Protein AF-A0A8T3VVX5-F1 (afdb_monomer)

pLDDT: mean 78.16, std 16.74, range [33.59, 97.0]

Solvent-accessible surface area (backbone atoms only — not comparable to full-atom values): 7736 Å² total; per-residue (Å²): 132,84,68,60,66,59,56,55,51,54,52,51,51,50,52,53,55,48,58,64,69,62,52,68,50,50,91,52,68,51,41,42,44,78,48,72,47,66,52,102,64,25,33,40,36,37,34,34,31,27,62,45,72,57,95,86,40,86,41,81,49,56,43,48,75,41,65,33,44,32,39,40,26,42,82,87,67,56,72,48,82,43,88,42,52,18,38,90,79,4,40,23,77,50,67,80,47,74,78,43,46,32,40,38,40,39,37,31,82,46,61,80,51,40,64,56,28,69,28,77,52,57,50,45,44,71,47,82,46,52,60,58,97,88,42,81,47,123

Nearest PDB structures (foldseek):
  6xi3-assembly1_AAA  TM=5.581E-01  e=1.751E-01  Marinobacter nauticus ATCC 49840
  2oxg-assembly4_E  TM=5.494E-01  e=4.105E-01  Paracoccus denitrificans
  5j0g-assembly2_B  TM=2.443E-01  e=8.099E+00  Homo sapiens

Sequence (138 aa):
MDRTWIVSIAILILIIVSAYMIYPTTDTNLNCHGVSRSSDNSYIMFSLYYNETENGTPSYVYLSDKPILANLTDSYGESTIYNLTTNSSGGAVISDLKNEKYNLTAYFAGDSFYKSSQWNGTIDLRNKIYVYNGTFYI

Structure (mmCIF, N/CA/C/O backbone):
data_AF-A0A8T3VVX5-F1
#
_entry.id   AF-A0A8T3VVX5-F1
#
loop_
_atom_site.group_PDB
_atom_site.id
_atom_site.type_symbol
_atom_site.label_atom_id
_atom_site.labe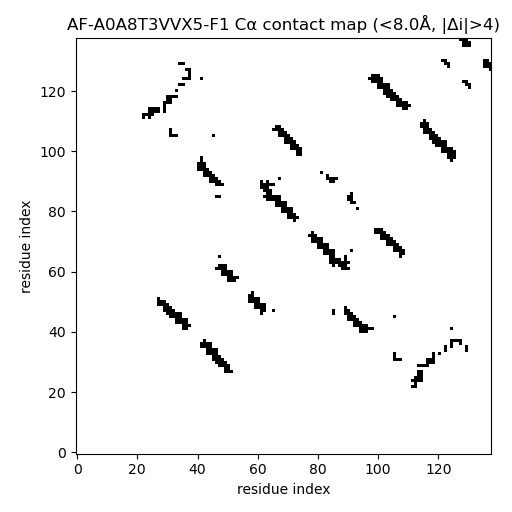l_alt_id
_atom_site.label_comp_id
_atom_site.label_asym_id
_atom_site.label_entity_id
_atom_site.label_seq_id
_atom_site.pdbx_PDB_ins_code
_atom_site.Cartn_x
_atom_site.Cartn_y
_atom_site.Cartn_z
_atom_site.occupancy
_atom_site.B_iso_or_equiv
_atom_site.auth_seq_id
_atom_site.auth_comp_id
_atom_site.auth_asym_id
_atom_site.auth_atom_id
_atom_site.pdbx_PDB_model_num
ATOM 1 N N . MET A 1 1 ? 42.768 -33.842 -23.033 1.00 57.81 1 MET A N 1
ATOM 2 C CA . MET A 1 1 ? 41.345 -33.449 -23.101 1.00 57.81 1 MET A CA 1
ATOM 3 C C . MET A 1 1 ? 41.296 -31.939 -23.101 1.00 57.81 1 MET A C 1
ATOM 5 O O . MET A 1 1 ? 41.723 -31.334 -22.122 1.00 57.81 1 MET A O 1
ATOM 9 N N . ASP A 1 2 ? 40.875 -31.355 -24.219 1.00 60.12 2 ASP A N 1
ATOM 10 C CA . ASP A 1 2 ? 40.766 -29.908 -24.375 1.00 60.12 2 ASP A CA 1
ATOM 11 C C . ASP A 1 2 ? 39.787 -29.332 -23.350 1.00 60.12 2 ASP A C 1
ATOM 13 O O . ASP A 1 2 ? 38.649 -29.782 -23.243 1.00 60.12 2 ASP A O 1
ATOM 17 N N . ARG A 1 3 ? 40.239 -28.350 -22.563 1.00 66.94 3 ARG A N 1
ATOM 18 C CA . ARG A 1 3 ? 39.425 -27.653 -21.545 1.00 66.94 3 ARG A CA 1
ATOM 19 C C . ARG A 1 3 ? 38.614 -26.494 -22.138 1.00 66.94 3 ARG A C 1
ATOM 21 O O . ARG A 1 3 ? 38.036 -25.701 -21.399 1.00 66.94 3 ARG A O 1
ATOM 28 N N . THR A 1 4 ? 38.564 -26.400 -23.465 1.00 73.25 4 THR A N 1
ATOM 29 C CA . THR A 1 4 ? 37.855 -25.362 -24.225 1.00 73.25 4 THR A CA 1
ATOM 30 C C . THR A 1 4 ? 36.357 -25.336 -23.916 1.00 73.25 4 THR A C 1
ATOM 32 O O . THR A 1 4 ? 35.770 -24.260 -23.863 1.00 73.25 4 THR A O 1
ATOM 35 N N . TRP A 1 5 ? 35.759 -26.486 -23.582 1.00 75.44 5 TRP A N 1
ATOM 36 C CA . TRP A 1 5 ? 34.349 -26.585 -23.191 1.00 75.44 5 TRP A CA 1
ATOM 37 C C . TRP A 1 5 ? 34.007 -25.795 -21.915 1.00 75.44 5 TRP A C 1
ATOM 39 O O . TRP A 1 5 ? 32.915 -25.241 -21.813 1.00 75.44 5 TRP A O 1
ATOM 49 N N . ILE A 1 6 ? 34.943 -25.678 -20.965 1.00 77.69 6 ILE A N 1
ATOM 50 C CA . ILE A 1 6 ? 34.741 -24.916 -19.720 1.00 77.69 6 ILE A CA 1
ATOM 51 C C . ILE A 1 6 ? 34.668 -23.418 -20.029 1.00 77.69 6 ILE A C 1
ATOM 53 O O . ILE A 1 6 ? 33.829 -22.704 -19.481 1.00 77.69 6 ILE A O 1
ATOM 57 N N . VAL A 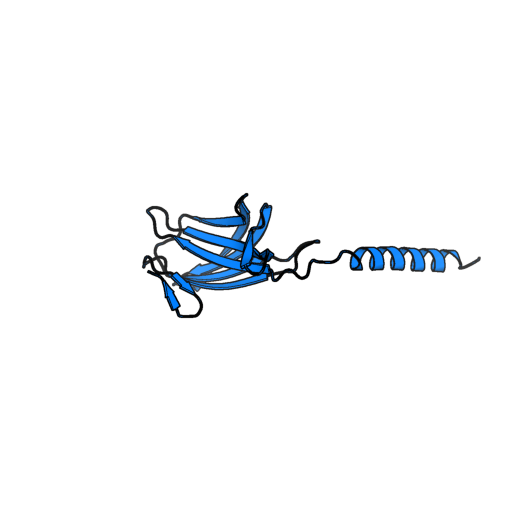1 7 ? 35.513 -22.950 -20.951 1.00 77.69 7 VAL A N 1
ATOM 58 C CA . VAL A 1 7 ? 35.538 -21.550 -21.393 1.00 77.69 7 VAL A CA 1
ATOM 59 C C . VAL A 1 7 ? 34.244 -21.201 -22.132 1.00 77.69 7 VAL A C 1
ATOM 61 O O . VAL A 1 7 ? 33.656 -20.155 -21.868 1.00 77.69 7 VAL A O 1
ATOM 64 N N . SER A 1 8 ? 33.743 -22.098 -22.987 1.00 81.44 8 SER A N 1
ATOM 65 C CA . SER A 1 8 ? 32.463 -21.907 -23.681 1.00 81.44 8 SER A CA 1
ATOM 66 C C . SER A 1 8 ? 31.276 -21.794 -22.718 1.00 81.44 8 SER A C 1
ATOM 68 O O . SER A 1 8 ? 30.417 -20.937 -22.914 1.00 81.44 8 SER A O 1
ATOM 70 N N . ILE A 1 9 ? 31.243 -22.602 -21.651 1.00 81.56 9 ILE A N 1
ATOM 71 C CA . ILE A 1 9 ? 30.193 -22.523 -20.621 1.00 81.56 9 ILE A CA 1
ATOM 72 C C . ILE A 1 9 ? 30.288 -21.208 -19.840 1.00 81.56 9 ILE A C 1
ATOM 74 O O . ILE A 1 9 ? 29.273 -20.547 -19.632 1.00 81.56 9 ILE A O 1
ATOM 78 N N . ALA A 1 10 ? 31.495 -20.795 -19.444 1.00 79.00 10 ALA A N 1
ATOM 79 C CA . ALA A 1 10 ? 31.695 -19.547 -18.710 1.00 79.00 10 ALA A CA 1
ATOM 80 C C . ALA A 1 10 ? 31.247 -18.317 -19.521 1.00 79.00 10 ALA A C 1
ATOM 82 O O . ALA A 1 10 ? 30.593 -17.428 -18.980 1.00 79.00 10 ALA A O 1
ATOM 83 N N . ILE A 1 11 ? 31.536 -18.294 -20.827 1.00 80.75 11 ILE A N 1
ATOM 84 C CA . ILE A 1 11 ? 31.098 -17.225 -21.736 1.00 80.75 11 ILE A CA 1
ATOM 85 C C . ILE A 1 11 ? 29.572 -17.217 -21.877 1.00 80.75 11 ILE A C 1
ATOM 87 O O . ILE A 1 11 ? 28.961 -16.152 -21.814 1.00 80.75 11 ILE A O 1
ATOM 91 N N . LEU A 1 12 ? 28.940 -18.385 -22.017 1.00 80.25 12 LEU A N 1
ATOM 92 C CA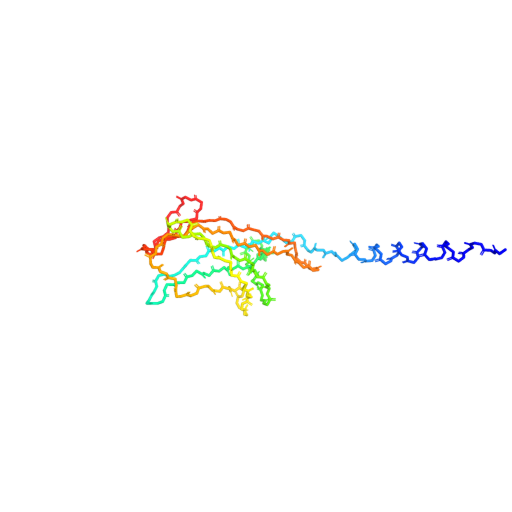 . LEU A 1 12 ? 27.484 -18.481 -22.133 1.00 80.25 12 LEU A CA 1
ATOM 93 C C . LEU A 1 12 ? 26.777 -17.958 -20.873 1.00 80.25 12 LEU A C 1
ATOM 95 O O . LEU A 1 12 ? 25.820 -17.194 -20.979 1.00 80.25 12 LEU A O 1
ATOM 99 N N . ILE A 1 13 ? 27.280 -18.309 -19.686 1.00 78.12 13 ILE A N 1
ATOM 100 C CA . ILE A 1 13 ? 26.760 -17.796 -18.410 1.00 78.12 13 ILE A CA 1
ATOM 101 C C . ILE A 1 13 ? 26.918 -16.271 -18.343 1.00 78.12 13 ILE A C 1
ATOM 103 O O . ILE A 1 13 ? 25.974 -15.577 -17.974 1.00 78.12 13 ILE A O 1
ATOM 107 N N . LEU A 1 14 ? 28.072 -15.735 -18.752 1.00 75.12 14 LEU A N 1
ATOM 108 C CA . LEU A 1 14 ? 28.322 -14.292 -18.764 1.00 75.12 14 LEU A CA 1
ATOM 109 C C . LEU A 1 14 ? 27.350 -13.543 -19.693 1.00 75.12 14 LEU A C 1
ATOM 111 O O . LEU A 1 14 ? 26.851 -12.476 -19.334 1.00 75.12 14 LEU A O 1
ATOM 115 N N . ILE A 1 15 ? 27.045 -14.108 -20.865 1.00 74.75 15 ILE A N 1
ATOM 116 C CA . ILE A 1 15 ? 26.079 -13.545 -21.821 1.00 74.75 15 ILE A CA 1
ATOM 117 C C . ILE A 1 15 ? 24.660 -13.561 -21.238 1.00 74.75 15 ILE A C 1
ATOM 119 O O . ILE A 1 15 ? 23.943 -12.573 -21.357 1.00 74.75 15 ILE A O 1
ATOM 123 N N . ILE A 1 16 ? 24.255 -14.639 -20.562 1.00 71.12 16 ILE A N 1
ATOM 124 C CA . ILE A 1 16 ? 22.926 -14.731 -19.937 1.00 71.12 16 ILE A CA 1
ATOM 125 C C . ILE A 1 16 ? 22.789 -13.721 -18.788 1.00 71.12 16 ILE A C 1
ATOM 127 O O . ILE A 1 16 ? 21.789 -13.009 -18.716 1.00 71.12 16 ILE A O 1
ATOM 131 N N . VAL A 1 17 ? 23.799 -13.613 -17.917 1.00 65.50 17 VAL A N 1
ATOM 132 C CA . VAL A 1 17 ? 23.797 -12.658 -16.794 1.00 65.50 17 VAL A CA 1
ATOM 133 C C . VAL A 1 17 ? 23.794 -11.215 -17.299 1.00 65.50 17 VAL A C 1
ATOM 135 O O . VAL A 1 17 ? 23.047 -10.386 -16.784 1.00 65.50 17 VAL A O 1
ATOM 138 N N . SER A 1 18 ? 24.584 -10.907 -18.332 1.00 58.75 18 SER A N 1
ATOM 139 C CA . SER A 1 18 ? 24.588 -9.570 -18.936 1.00 58.75 18 SER A CA 1
ATOM 140 C C . SER A 1 18 ? 23.276 -9.255 -19.654 1.00 58.75 18 SER A C 1
ATOM 142 O O . SER A 1 18 ? 22.754 -8.166 -19.461 1.00 58.75 18 SER A O 1
ATOM 144 N N . ALA A 1 19 ? 22.673 -10.200 -20.380 1.00 58.59 19 ALA A N 1
ATOM 145 C CA . ALA A 1 19 ? 21.343 -10.021 -20.966 1.00 58.59 19 ALA A CA 1
ATOM 146 C C . ALA A 1 19 ? 20.262 -9.761 -19.899 1.00 58.59 19 ALA A C 1
ATOM 148 O O . ALA A 1 19 ? 19.373 -8.941 -20.119 1.00 58.59 19 ALA A O 1
ATOM 149 N N . TYR A 1 20 ? 20.367 -10.395 -18.726 1.00 56.16 20 TYR A N 1
ATOM 150 C CA . TYR A 1 20 ? 19.472 -10.143 -17.590 1.00 56.16 20 TYR A CA 1
ATOM 151 C C . TYR A 1 20 ? 19.672 -8.741 -16.984 1.00 56.16 20 TYR A C 1
ATOM 153 O O . TYR A 1 20 ? 18.709 -8.107 -16.567 1.00 56.16 20 TYR A O 1
ATOM 161 N N . MET A 1 21 ? 20.909 -8.229 -16.987 1.00 49.50 21 MET A N 1
ATOM 162 C CA . MET A 1 21 ? 21.257 -6.877 -16.517 1.00 49.50 21 MET A CA 1
ATOM 163 C C . MET A 1 21 ? 20.941 -5.767 -17.537 1.00 49.50 21 MET A C 1
ATOM 165 O O . MET A 1 21 ? 20.980 -4.593 -17.181 1.00 49.50 21 MET A O 1
ATOM 169 N N . ILE A 1 22 ? 20.654 -6.116 -18.798 1.00 47.81 22 ILE A N 1
ATOM 170 C CA . ILE A 1 22 ? 20.355 -5.158 -19.876 1.00 47.81 22 ILE A CA 1
ATOM 171 C C . ILE A 1 22 ? 18.858 -4.833 -19.964 1.00 47.81 22 ILE A C 1
ATOM 173 O O . ILE A 1 22 ? 18.514 -3.903 -20.683 1.00 47.81 22 ILE A O 1
ATOM 177 N N . TYR A 1 23 ? 17.961 -5.504 -19.227 1.00 47.84 23 TYR A N 1
ATOM 178 C CA . TYR A 1 23 ? 16.585 -5.008 -19.116 1.00 47.84 23 TYR A CA 1
ATOM 179 C C . TYR A 1 23 ? 16.618 -3.662 -18.391 1.00 47.84 23 TYR A C 1
ATOM 181 O O . TYR A 1 23 ? 16.906 -3.629 -17.192 1.00 47.84 23 TYR A O 1
ATOM 189 N N . PRO A 1 24 ? 16.374 -2.540 -19.092 1.00 43.59 24 PRO A N 1
ATOM 190 C CA . PRO A 1 24 ? 16.370 -1.259 -18.434 1.00 43.59 24 PRO A CA 1
ATOM 191 C C . PRO A 1 24 ? 15.129 -1.258 -17.549 1.00 43.59 24 PRO A C 1
ATOM 193 O O . PRO A 1 24 ? 14.012 -1.127 -18.043 1.00 43.59 24 PRO A O 1
ATOM 196 N N . THR A 1 25 ? 15.308 -1.408 -16.237 1.00 46.62 25 THR A N 1
ATOM 197 C CA . THR A 1 25 ? 14.305 -0.897 -15.307 1.00 46.62 25 THR A CA 1
ATOM 198 C C . THR A 1 25 ? 14.149 0.567 -15.678 1.00 46.62 25 THR A C 1
ATOM 200 O O . THR A 1 25 ? 15.127 1.321 -15.596 1.00 46.62 25 THR A O 1
ATOM 203 N N . THR A 1 26 ? 12.984 0.962 -16.178 1.00 52.19 26 THR A N 1
ATOM 204 C CA . THR A 1 26 ? 12.741 2.369 -16.457 1.00 52.19 26 THR A CA 1
ATOM 205 C C . THR A 1 26 ? 12.934 3.096 -15.136 1.00 52.19 26 THR A C 1
ATOM 207 O O . THR A 1 26 ? 12.334 2.712 -14.129 1.00 52.19 26 THR A O 1
ATOM 210 N N . ASP A 1 27 ? 13.825 4.091 -15.103 1.00 50.88 27 ASP A N 1
ATOM 211 C CA . ASP A 1 27 ? 14.064 4.918 -13.915 1.00 50.88 27 ASP A CA 1
ATOM 212 C C . ASP A 1 27 ? 12.899 5.901 -13.743 1.00 50.88 27 ASP A C 1
ATOM 214 O O . ASP A 1 27 ? 13.018 7.119 -13.814 1.00 50.88 27 ASP A O 1
ATOM 218 N N . THR A 1 28 ? 11.705 5.334 -13.642 1.00 56.22 28 THR A N 1
ATOM 219 C CA . THR A 1 28 ? 10.469 6.029 -13.359 1.00 56.22 28 THR A CA 1
ATOM 220 C C . THR A 1 28 ? 10.423 6.204 -11.855 1.00 56.22 28 THR A C 1
ATOM 222 O O . THR A 1 28 ? 10.482 5.213 -11.126 1.00 56.22 28 THR A O 1
ATOM 225 N N . ASN A 1 29 ? 10.330 7.452 -11.391 1.00 65.88 29 ASN A N 1
ATOM 226 C CA . ASN A 1 29 ? 10.109 7.789 -9.985 1.00 65.88 29 ASN A CA 1
ATOM 227 C C . ASN A 1 29 ? 8.792 7.152 -9.511 1.00 65.88 29 ASN A C 1
ATOM 229 O O . ASN A 1 29 ? 7.724 7.760 -9.615 1.00 65.88 29 ASN A O 1
ATOM 233 N N . LEU A 1 30 ? 8.874 5.900 -9.060 1.00 76.38 30 LEU A N 1
ATOM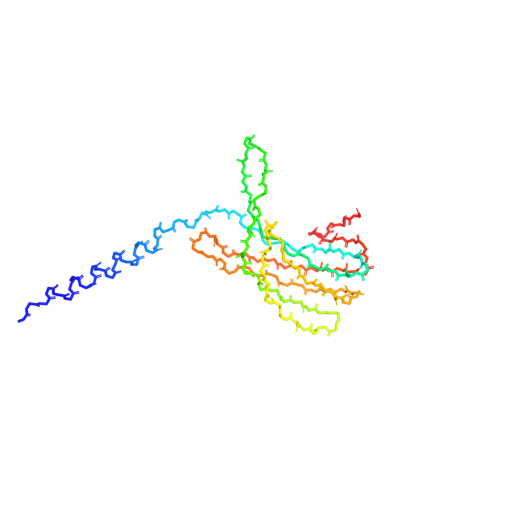 234 C CA . LEU A 1 30 ? 7.739 5.087 -8.666 1.00 76.38 30 LEU A CA 1
ATOM 235 C C . LEU A 1 30 ? 7.353 5.405 -7.226 1.00 76.38 30 LEU A C 1
ATOM 237 O O . LEU A 1 30 ? 8.159 5.287 -6.302 1.00 76.38 30 LEU A O 1
ATOM 241 N N . ASN A 1 31 ? 6.090 5.751 -7.035 1.00 79.12 31 ASN A N 1
ATOM 242 C CA . ASN A 1 31 ? 5.530 6.128 -5.755 1.00 79.12 31 ASN A CA 1
ATOM 243 C C . ASN A 1 31 ? 4.429 5.145 -5.366 1.00 79.12 31 ASN A C 1
ATOM 245 O O . ASN A 1 31 ? 3.431 4.986 -6.070 1.00 79.12 31 ASN A O 1
ATOM 249 N N . CYS A 1 32 ? 4.607 4.511 -4.212 1.00 72.19 32 CYS A N 1
ATOM 250 C CA . CYS A 1 32 ? 3.509 3.939 -3.453 1.00 72.19 32 CYS A CA 1
ATOM 251 C C . CYS A 1 32 ? 2.925 5.042 -2.557 1.00 72.19 32 CYS A C 1
ATOM 253 O O . CYS A 1 32 ? 3.674 5.798 -1.936 1.00 72.19 32 CYS A O 1
ATOM 255 N N . HIS A 1 33 ? 1.602 5.149 -2.472 1.00 78.94 33 HIS A N 1
ATOM 256 C CA . HIS A 1 33 ? 0.940 6.155 -1.643 1.00 78.94 33 HIS A CA 1
ATOM 257 C C . HIS A 1 33 ? -0.345 5.600 -1.032 1.00 78.94 33 HIS A C 1
ATOM 259 O O . HIS A 1 33 ? -1.208 5.120 -1.756 1.00 78.94 33 HIS A O 1
ATOM 265 N N . GLY A 1 34 ? -0.481 5.675 0.293 1.00 62.06 34 GLY A N 1
ATOM 266 C CA . GLY A 1 34 ? -1.713 5.334 1.001 1.00 62.06 34 GLY A CA 1
ATOM 267 C C . GLY A 1 34 ? -2.616 6.547 1.212 1.00 62.06 34 GLY A C 1
ATOM 268 O O . GLY A 1 34 ? -2.193 7.549 1.781 1.00 62.06 34 GLY A O 1
ATOM 269 N N . VAL A 1 35 ? -3.875 6.426 0.811 1.00 70.62 35 VAL A N 1
ATOM 270 C CA . VAL A 1 35 ? -4.975 7.332 1.163 1.00 70.62 35 VAL A CA 1
ATOM 271 C C . VAL A 1 35 ? -6.077 6.521 1.836 1.00 70.62 35 VAL A C 1
ATOM 273 O O . VAL A 1 35 ? -6.126 5.305 1.692 1.00 70.62 35 VAL A O 1
ATOM 276 N N . SER A 1 36 ? -6.982 7.146 2.574 1.00 63.53 36 SER A N 1
ATOM 277 C CA . SER A 1 36 ? -8.149 6.440 3.116 1.00 63.53 36 SER A CA 1
ATOM 278 C C . SER A 1 36 ? -9.451 6.983 2.555 1.00 63.53 36 SER A C 1
ATOM 280 O O . SER A 1 36 ? -9.455 7.912 1.752 1.00 63.53 36 SER A O 1
ATOM 282 N N . ARG A 1 37 ? -10.568 6.382 2.959 1.00 61.69 37 ARG A N 1
ATOM 283 C CA . ARG A 1 37 ? -11.874 7.035 2.959 1.00 61.69 37 ARG A CA 1
ATOM 284 C C . ARG A 1 37 ? -12.683 6.539 4.142 1.00 61.69 37 ARG A C 1
ATOM 286 O O . ARG A 1 37 ? -12.805 5.338 4.365 1.00 61.69 37 ARG A O 1
ATOM 293 N N . SER A 1 38 ? -13.237 7.488 4.887 1.00 53.41 38 SER A N 1
ATOM 294 C CA . SER A 1 38 ? -14.190 7.227 5.965 1.00 53.41 38 SER A CA 1
ATOM 295 C C . SER A 1 38 ? -15.606 7.303 5.376 1.00 53.41 38 SER A C 1
ATOM 297 O O . SER A 1 38 ? -16.133 8.388 5.115 1.00 53.41 38 SER A O 1
ATOM 299 N N . SER A 1 39 ? -16.175 6.140 5.059 1.00 56.75 39 SER A N 1
ATOM 300 C CA . SER A 1 39 ? -17.585 5.918 4.692 1.00 56.75 39 SER A CA 1
ATOM 301 C C . SER A 1 39 ? -18.135 4.759 5.531 1.00 56.75 39 SER A C 1
ATOM 303 O O . SER A 1 39 ? -17.382 4.218 6.334 1.00 56.75 39 SER A O 1
ATOM 305 N N . ASP A 1 40 ? -19.400 4.353 5.352 1.00 54.31 40 ASP A N 1
ATOM 306 C CA . ASP A 1 40 ? -20.026 3.258 6.126 1.00 54.31 40 ASP A CA 1
ATOM 307 C C . ASP A 1 40 ? -19.163 1.978 6.188 1.00 54.31 40 ASP A C 1
ATOM 309 O O . ASP A 1 40 ? -19.180 1.280 7.198 1.00 54.31 40 ASP A O 1
ATOM 313 N N . ASN A 1 41 ? -18.317 1.756 5.170 1.00 61.56 41 ASN A N 1
ATOM 314 C CA . ASN A 1 41 ? -17.148 0.879 5.239 1.00 61.56 41 ASN A CA 1
ATOM 315 C C . ASN A 1 41 ? -15.855 1.709 5.181 1.00 61.56 41 ASN A C 1
ATOM 317 O O . ASN A 1 41 ? -15.474 2.201 4.112 1.00 61.56 41 ASN A O 1
ATOM 321 N N . SER A 1 42 ? -15.182 1.869 6.322 1.00 78.88 42 SER A N 1
ATOM 322 C CA . SER A 1 42 ? -13.867 2.510 6.404 1.00 78.88 42 SER A CA 1
ATOM 323 C C . SER A 1 42 ? -12.827 1.678 5.662 1.00 78.88 42 SER A C 1
ATOM 325 O O . SER A 1 42 ? -12.690 0.477 5.907 1.00 78.88 42 SER A O 1
ATOM 327 N N . TYR A 1 43 ? -12.078 2.321 4.767 1.00 85.94 43 TYR A N 1
ATOM 328 C CA . TYR A 1 43 ? -11.033 1.649 4.007 1.00 85.94 43 TYR A CA 1
ATOM 329 C C . TYR A 1 43 ? -9.763 2.483 3.874 1.00 85.94 43 TYR A C 1
ATOM 331 O O . TYR A 1 43 ? -9.773 3.716 3.955 1.00 85.94 43 TYR A O 1
ATOM 339 N N . ILE A 1 44 ? -8.664 1.781 3.615 1.00 88.62 44 ILE A N 1
ATOM 340 C CA . ILE A 1 44 ? -7.378 2.348 3.217 1.00 88.62 44 ILE A CA 1
ATOM 341 C C . ILE A 1 44 ? -7.066 1.845 1.811 1.00 88.62 44 ILE A C 1
ATOM 343 O O . ILE A 1 44 ? -7.136 0.648 1.549 1.00 88.62 44 ILE A O 1
ATOM 347 N N . MET A 1 45 ? -6.761 2.761 0.899 1.00 90.06 45 MET A N 1
ATOM 348 C CA . MET A 1 45 ? -6.373 2.483 -0.476 1.00 90.06 45 MET A CA 1
ATOM 349 C C . MET A 1 45 ? -4.916 2.878 -0.698 1.00 90.06 45 MET A C 1
ATOM 351 O O . MET A 1 45 ? -4.534 4.023 -0.479 1.00 90.06 45 MET A O 1
ATOM 355 N N . PHE A 1 46 ? -4.118 1.946 -1.196 1.00 89.12 46 PHE A N 1
ATOM 356 C CA . PHE A 1 46 ? -2.772 2.203 -1.682 1.00 89.12 46 PHE A CA 1
ATOM 357 C C . PHE A 1 46 ? -2.791 2.343 -3.193 1.00 89.12 46 PHE A C 1
ATOM 359 O O . PHE A 1 46 ? -3.274 1.455 -3.888 1.00 89.12 46 PHE A O 1
ATOM 366 N N . SER A 1 47 ? -2.239 3.433 -3.696 1.00 89.62 47 SER A N 1
ATOM 367 C CA . SER A 1 47 ? -2.032 3.655 -5.117 1.00 89.62 47 SER A CA 1
ATOM 368 C C . SER A 1 47 ? -0.565 3.453 -5.457 1.00 89.62 47 SER A C 1
ATOM 370 O O . SER A 1 47 ? 0.310 3.961 -4.750 1.00 89.62 47 SER A O 1
ATOM 372 N N . LEU A 1 48 ? -0.301 2.750 -6.554 1.00 89.38 48 LEU A N 1
ATOM 373 C CA . LEU A 1 48 ? 1.034 2.618 -7.126 1.00 89.38 48 LEU A CA 1
ATOM 374 C C . LEU A 1 48 ? 1.063 3.326 -8.475 1.00 89.38 48 LEU A C 1
ATOM 376 O O . LEU A 1 48 ? 0.300 2.979 -9.376 1.00 89.38 48 LEU A O 1
ATOM 380 N N . TYR A 1 49 ? 1.923 4.328 -8.610 1.00 88.75 49 TYR A N 1
ATOM 381 C CA . TYR A 1 49 ? 2.020 5.119 -9.830 1.00 88.75 49 TYR A CA 1
ATOM 382 C C . TYR A 1 49 ? 3.430 5.648 -10.037 1.00 88.75 49 TYR A C 1
ATOM 384 O O . TYR A 1 49 ? 4.220 5.748 -9.099 1.00 88.75 49 TYR A O 1
ATOM 392 N N . TYR A 1 50 ? 3.741 6.041 -11.262 1.00 85.69 50 TYR A N 1
ATOM 393 C CA . TYR A 1 50 ? 4.925 6.833 -11.551 1.00 85.69 50 TYR A CA 1
ATOM 394 C C . TYR A 1 50 ? 4.547 8.122 -12.272 1.00 85.69 50 TYR A C 1
ATOM 396 O O . TYR A 1 50 ? 3.465 8.246 -12.847 1.00 85.69 50 TYR A O 1
ATOM 404 N N . ASN A 1 51 ? 5.438 9.104 -12.179 1.00 82.69 51 ASN A N 1
ATOM 405 C CA . ASN A 1 51 ? 5.235 10.396 -12.813 1.00 82.69 51 ASN A CA 1
ATOM 406 C C . ASN A 1 51 ? 5.820 10.357 -14.222 1.00 82.69 51 ASN A C 1
ATOM 408 O O . ASN A 1 51 ? 7.012 10.090 -14.389 1.00 82.69 51 ASN A O 1
ATOM 412 N N . GLU A 1 52 ? 5.006 10.697 -15.207 1.00 79.81 52 GLU A N 1
ATOM 413 C CA . GLU A 1 52 ? 5.460 11.079 -16.536 1.00 79.81 52 GLU A CA 1
ATOM 414 C C . GLU A 1 52 ? 5.331 12.593 -16.692 1.00 79.81 52 GLU A C 1
ATOM 416 O O . GLU A 1 52 ? 4.532 13.246 -16.022 1.00 79.81 52 GLU A O 1
ATOM 421 N N . THR A 1 53 ? 6.156 13.185 -17.550 1.00 72.69 53 THR A N 1
ATOM 422 C CA . THR A 1 53 ? 5.983 14.585 -17.943 1.00 72.69 53 THR A CA 1
ATOM 423 C C . THR A 1 53 ? 5.489 14.604 -19.374 1.00 72.69 53 THR A C 1
ATOM 425 O O . THR A 1 53 ? 6.240 14.278 -20.289 1.00 72.69 53 THR A O 1
ATOM 428 N N . GLU A 1 54 ? 4.241 15.015 -19.565 1.00 70.31 54 GLU A N 1
ATOM 429 C CA . GLU A 1 54 ? 3.655 15.197 -20.887 1.00 70.31 54 GLU A CA 1
ATOM 430 C C . GLU A 1 54 ? 3.532 16.701 -21.146 1.00 70.31 54 GLU A C 1
ATOM 432 O O . GLU A 1 54 ? 2.852 17.424 -20.418 1.00 70.31 54 GLU A O 1
ATOM 437 N N . ASN A 1 55 ? 4.263 17.210 -22.143 1.00 75.88 55 ASN A N 1
ATOM 438 C CA . ASN A 1 55 ? 4.273 18.634 -22.510 1.00 75.88 55 ASN A CA 1
ATOM 439 C C . ASN A 1 55 ? 4.563 19.601 -21.338 1.00 75.88 55 ASN A C 1
ATOM 441 O O . ASN A 1 55 ? 4.018 20.701 -21.276 1.00 75.88 55 ASN A O 1
ATOM 445 N N . GLY A 1 56 ? 5.414 19.192 -20.391 1.00 73.25 56 GLY A N 1
ATOM 446 C CA . GLY A 1 56 ? 5.776 19.998 -19.217 1.00 73.25 56 GLY A CA 1
ATOM 447 C C . GLY A 1 56 ? 4.768 19.949 -18.062 1.00 73.25 56 GLY A C 1
ATOM 448 O O . GLY A 1 56 ? 5.008 20.579 -17.035 1.00 73.25 56 GLY A O 1
ATOM 449 N N . THR A 1 57 ? 3.678 19.187 -18.193 1.00 74.56 57 THR A N 1
ATOM 450 C CA . THR A 1 57 ? 2.715 18.948 -17.111 1.00 74.56 57 THR A CA 1
ATOM 451 C C . THR A 1 57 ? 2.982 17.576 -16.483 1.00 74.56 57 THR A C 1
ATOM 453 O O . THR A 1 57 ? 3.132 16.598 -17.222 1.00 74.56 57 THR A O 1
ATOM 456 N N . PRO A 1 58 ? 3.063 17.463 -15.143 1.00 73.75 58 PRO A N 1
ATOM 457 C CA . PRO A 1 58 ? 3.154 16.163 -14.495 1.00 73.75 58 PRO A CA 1
ATOM 458 C C . PRO A 1 58 ? 1.856 15.379 -14.717 1.00 73.75 58 PRO A C 1
ATOM 460 O O . PRO A 1 58 ? 0.769 15.853 -14.386 1.00 73.75 58 PRO A O 1
ATOM 463 N N . SER A 1 59 ? 1.989 14.178 -15.268 1.00 81.12 59 SER A N 1
ATOM 464 C CA . SER A 1 59 ? 0.926 13.193 -15.435 1.00 81.12 59 SER A CA 1
ATOM 465 C C . SER A 1 59 ? 1.243 11.963 -14.587 1.00 81.12 59 SER A C 1
ATOM 467 O O . SER A 1 59 ? 2.405 11.577 -14.443 1.00 81.12 59 SER A O 1
ATOM 469 N N . TYR A 1 60 ? 0.218 11.362 -13.990 1.00 84.12 60 TYR A N 1
ATOM 470 C CA . TYR A 1 60 ? 0.360 10.186 -13.134 1.00 84.12 60 TYR A CA 1
ATOM 471 C C . TYR A 1 60 ? -0.087 8.941 -13.895 1.00 84.12 60 TYR A C 1
ATOM 473 O O . TYR A 1 60 ? -1.248 8.844 -14.293 1.00 84.12 60 TYR A O 1
ATOM 481 N N . VAL A 1 61 ? 0.814 7.970 -14.051 1.00 87.62 61 VAL A N 1
ATOM 482 C CA . VAL A 1 61 ? 0.498 6.670 -14.651 1.00 87.62 61 VAL A CA 1
ATOM 483 C C . VAL A 1 61 ? 0.384 5.629 -13.549 1.00 87.62 61 VAL A C 1
ATOM 485 O O . VAL A 1 61 ? 1.364 5.287 -12.886 1.00 87.62 61 VAL A O 1
ATOM 488 N N . TYR A 1 62 ? -0.836 5.142 -13.344 1.00 90.69 62 TYR A N 1
ATOM 489 C CA . TYR A 1 62 ? -1.169 4.161 -12.317 1.00 90.69 62 TYR A CA 1
ATOM 490 C C . TYR A 1 62 ? -0.909 2.733 -12.806 1.00 90.69 62 TYR A C 1
ATOM 492 O O . TYR A 1 62 ? -1.245 2.386 -13.937 1.00 90.69 62 TYR A O 1
ATOM 500 N N . LEU A 1 63 ? -0.319 1.898 -11.948 1.00 91.12 63 LEU A N 1
ATOM 501 C CA . LEU A 1 63 ? 0.081 0.534 -12.294 1.00 91.12 63 LEU A CA 1
ATOM 502 C C . LEU A 1 63 ? -0.945 -0.496 -11.821 1.00 91.12 63 LEU A C 1
ATOM 504 O O . LEU A 1 63 ? -1.142 -0.664 -10.616 1.00 91.12 63 LEU A O 1
ATOM 508 N N . SER A 1 64 ? -1.540 -1.232 -12.759 1.00 94.44 64 SER A N 1
ATOM 509 C CA . SER A 1 64 ? -2.461 -2.339 -12.478 1.00 94.44 64 SER A CA 1
ATOM 510 C C . SER A 1 64 ? -1.743 -3.673 -12.260 1.00 94.44 64 SER A C 1
ATOM 512 O O . SER A 1 64 ? -0.614 -3.869 -12.716 1.00 94.44 64 SER A O 1
ATOM 514 N N . ASP A 1 65 ? -2.418 -4.594 -11.569 1.00 95.75 65 ASP A N 1
ATOM 515 C CA . ASP A 1 65 ? -1.990 -5.981 -11.357 1.00 95.75 65 ASP A CA 1
ATOM 516 C C . ASP A 1 65 ? -0.603 -6.107 -10.706 1.00 95.75 65 ASP A C 1
ATOM 518 O O . ASP A 1 65 ? 0.160 -7.041 -10.967 1.00 95.75 65 ASP A O 1
ATOM 522 N N . LYS A 1 66 ? -0.257 -5.145 -9.841 1.00 94.38 66 LYS A N 1
ATOM 523 C CA . LYS A 1 66 ? 1.001 -5.129 -9.091 1.00 94.38 66 LYS A CA 1
ATOM 524 C C . LYS A 1 66 ? 0.783 -5.573 -7.647 1.00 94.38 66 LYS A C 1
ATOM 526 O O . LYS A 1 66 ? -0.137 -5.075 -6.992 1.00 94.38 66 LYS A O 1
ATOM 531 N N . PRO A 1 67 ? 1.620 -6.484 -7.122 1.00 96.00 67 PRO A N 1
ATOM 532 C CA . PRO A 1 67 ? 1.510 -6.935 -5.742 1.00 96.00 67 PRO A CA 1
ATOM 533 C C . PRO A 1 67 ? 1.985 -5.849 -4.768 1.00 96.00 67 PRO A C 1
ATOM 535 O O . PRO A 1 67 ? 3.084 -5.325 -4.915 1.00 96.00 67 PRO A O 1
ATOM 538 N N . ILE A 1 68 ? 1.195 -5.545 -3.739 1.00 94.81 68 ILE A N 1
ATOM 539 C CA . ILE A 1 68 ? 1.580 -4.644 -2.642 1.00 94.81 68 ILE A CA 1
ATOM 540 C C . ILE A 1 68 ? 1.500 -5.420 -1.332 1.00 94.81 68 ILE A C 1
ATOM 542 O O . ILE A 1 68 ? 0.468 -6.008 -1.012 1.00 94.81 68 ILE A O 1
ATOM 546 N N . LEU A 1 69 ? 2.576 -5.386 -0.551 1.00 96.62 69 LEU A N 1
ATOM 547 C CA . LEU A 1 69 ? 2.591 -5.880 0.819 1.00 96.62 69 LEU A CA 1
ATOM 548 C C . LEU A 1 69 ? 2.347 -4.706 1.767 1.00 96.62 69 LEU A C 1
ATOM 550 O O . LEU A 1 69 ? 3.150 -3.776 1.802 1.00 96.62 69 LEU A O 1
ATOM 554 N N . ALA A 1 70 ? 1.263 -4.737 2.537 1.00 94.50 70 ALA A N 1
ATOM 555 C CA . ALA A 1 70 ? 0.953 -3.700 3.516 1.00 94.50 70 ALA A CA 1
ATOM 556 C C . ALA A 1 70 ? 0.980 -4.267 4.939 1.00 94.50 70 ALA A C 1
ATOM 558 O O . ALA A 1 70 ? 0.341 -5.274 5.219 1.00 94.50 70 ALA A O 1
ATOM 559 N N . ASN A 1 71 ? 1.698 -3.613 5.845 1.00 95.62 71 ASN A N 1
ATOM 560 C CA . ASN A 1 71 ? 1.653 -3.874 7.277 1.00 95.62 71 ASN A CA 1
ATOM 561 C C . ASN A 1 71 ? 0.902 -2.730 7.961 1.00 95.62 71 ASN A C 1
ATOM 563 O O . ASN A 1 71 ? 1.318 -1.575 7.852 1.00 95.62 71 ASN A O 1
ATOM 567 N N . LEU A 1 72 ? -0.199 -3.053 8.634 1.00 94.56 72 LEU A N 1
ATOM 568 C CA . LEU A 1 72 ? -1.000 -2.113 9.413 1.00 94.56 72 LEU A CA 1
ATOM 569 C C . LEU A 1 72 ? -0.820 -2.430 10.888 1.00 94.56 72 LEU A C 1
ATOM 571 O O . LEU A 1 72 ? -1.146 -3.533 11.316 1.00 94.56 72 LEU A O 1
ATOM 575 N N . THR A 1 73 ? -0.370 -1.448 11.655 1.00 95.50 73 THR A N 1
ATOM 576 C CA . THR A 1 73 ? -0.317 -1.497 13.113 1.00 95.50 73 THR A CA 1
ATOM 577 C C . THR A 1 73 ? -1.430 -0.624 13.679 1.00 95.50 73 THR A C 1
ATOM 579 O O . THR A 1 73 ? -1.488 0.570 13.374 1.00 95.50 73 THR A O 1
ATOM 582 N N . ASP A 1 74 ? -2.321 -1.211 14.470 1.00 93.00 74 ASP A N 1
ATOM 583 C CA . ASP A 1 74 ? -3.455 -0.510 15.074 1.00 93.00 74 ASP A CA 1
ATOM 584 C C . ASP A 1 74 ? -3.058 0.344 16.294 1.00 93.00 74 ASP A C 1
ATOM 586 O O . ASP A 1 74 ? -1.879 0.491 16.640 1.00 93.00 74 ASP A O 1
ATOM 590 N N . SER A 1 75 ? -4.056 0.942 16.949 1.00 89.75 75 SER A N 1
ATOM 591 C CA . SER A 1 75 ? -3.835 1.806 18.111 1.00 89.75 75 SER A C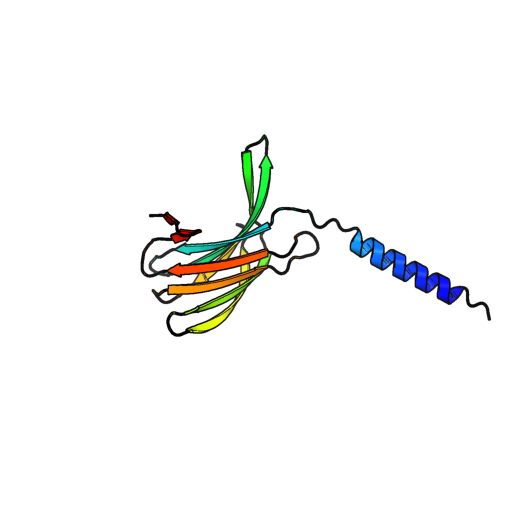A 1
ATOM 592 C C . SER A 1 75 ? -3.380 1.060 19.374 1.00 89.75 75 SER A C 1
ATOM 594 O O . SER A 1 75 ? -2.842 1.690 20.289 1.00 89.75 75 SER A O 1
ATOM 596 N N . TYR A 1 76 ? -3.539 -0.264 19.406 1.00 93.25 76 TYR A N 1
ATOM 597 C CA . TYR A 1 76 ? -3.077 -1.154 20.470 1.00 93.25 76 TYR A CA 1
ATOM 598 C C . TYR A 1 76 ? -1.672 -1.714 20.200 1.00 93.25 76 TYR A C 1
ATOM 600 O O . TYR A 1 76 ? -1.075 -2.328 21.084 1.00 93.25 76 TYR A O 1
ATOM 608 N N . GLY A 1 77 ? -1.116 -1.463 19.011 1.00 93.19 77 GLY A N 1
ATOM 609 C CA . GLY A 1 77 ? 0.185 -1.972 18.586 1.00 93.19 77 GLY A CA 1
ATOM 610 C C . GLY A 1 77 ? 0.118 -3.341 17.905 1.00 93.19 77 GLY A C 1
ATOM 611 O O . GLY A 1 77 ? 1.167 -3.906 17.586 1.00 93.19 77 GLY A O 1
ATOM 612 N N . GLU A 1 78 ? -1.077 -3.878 17.652 1.00 95.62 78 GLU A N 1
ATOM 613 C CA . GLU A 1 78 ? -1.237 -5.138 16.930 1.00 95.62 78 GLU A CA 1
ATOM 614 C C . GLU A 1 78 ? -0.990 -4.917 15.439 1.00 95.62 78 GLU A C 1
ATOM 616 O O . GLU A 1 78 ? -1.534 -3.997 14.830 1.00 95.62 78 GLU A O 1
ATOM 621 N N . SER A 1 79 ? -0.134 -5.753 14.845 1.00 95.62 79 SER A N 1
ATOM 622 C CA . SER A 1 79 ? 0.266 -5.635 13.440 1.00 95.62 79 SER A CA 1
ATOM 623 C C . SER A 1 79 ? -0.356 -6.734 12.589 1.00 95.62 79 SER A C 1
ATOM 625 O O . SER A 1 79 ? -0.259 -7.913 12.925 1.00 95.62 79 SER A O 1
ATOM 627 N N . THR A 1 80 ? -0.952 -6.349 11.464 1.00 97.00 80 THR A N 1
ATOM 628 C CA . THR A 1 80 ? -1.555 -7.258 10.483 1.00 97.00 80 THR A CA 1
ATOM 629 C C . THR A 1 80 ? -0.945 -7.030 9.106 1.00 97.00 80 THR A C 1
ATOM 631 O O . THR A 1 80 ? -0.873 -5.897 8.626 1.00 97.00 80 THR A O 1
ATOM 634 N N . ILE A 1 81 ? -0.536 -8.121 8.454 1.00 96.38 81 ILE A N 1
ATOM 635 C CA . ILE A 1 81 ? 0.042 -8.106 7.107 1.00 96.38 81 ILE A CA 1
ATOM 636 C C . ILE A 1 81 ? -1.038 -8.439 6.074 1.00 96.38 81 ILE A C 1
ATOM 638 O O . ILE A 1 81 ? -1.710 -9.464 6.170 1.00 96.38 81 ILE A O 1
ATOM 642 N N . TYR A 1 82 ? -1.139 -7.601 5.049 1.00 96.56 82 TYR A N 1
ATOM 643 C CA . TYR A 1 82 ? -2.042 -7.739 3.917 1.00 96.56 82 TYR A CA 1
ATOM 644 C C . TYR A 1 82 ? -1.243 -7.936 2.630 1.00 96.56 82 TYR A C 1
ATOM 646 O O . TYR A 1 82 ? -0.381 -7.124 2.289 1.00 96.56 82 TYR A O 1
ATOM 654 N N . ASN A 1 83 ? -1.565 -9.002 1.900 1.00 96.88 83 ASN A N 1
ATOM 655 C CA . ASN A 1 83 ? -1.084 -9.227 0.541 1.00 96.88 83 ASN A CA 1
ATOM 656 C C . ASN A 1 83 ? -2.149 -8.718 -0.425 1.00 96.88 83 ASN A C 1
ATOM 658 O O . ASN A 1 83 ? -3.224 -9.307 -0.529 1.00 96.88 83 ASN A O 1
ATOM 662 N N . LEU A 1 84 ? -1.865 -7.607 -1.092 1.00 96.12 84 LEU A N 1
ATOM 663 C CA . LEU A 1 84 ? -2.806 -6.920 -1.962 1.00 96.12 84 LEU A CA 1
ATOM 664 C C . LEU A 1 84 ? -2.328 -6.961 -3.412 1.00 96.12 84 LEU A C 1
ATOM 666 O O . LEU A 1 84 ? -1.160 -7.212 -3.706 1.00 96.12 84 LEU A O 1
ATOM 670 N N . THR A 1 85 ? -3.236 -6.680 -4.337 1.00 96.62 85 THR A N 1
ATOM 671 C CA . THR A 1 85 ? -2.922 -6.490 -5.756 1.00 96.62 85 THR A CA 1
ATOM 672 C C . THR A 1 85 ? -3.654 -5.252 -6.245 1.00 96.62 85 THR A C 1
ATOM 674 O O . THR A 1 85 ? -4.823 -5.057 -5.907 1.00 96.62 85 THR A O 1
ATOM 677 N N . THR A 1 86 ? -2.965 -4.384 -6.984 1.00 94.81 86 THR A N 1
ATOM 678 C CA . THR A 1 86 ? -3.592 -3.189 -7.548 1.00 94.81 86 THR A CA 1
ATOM 679 C C . 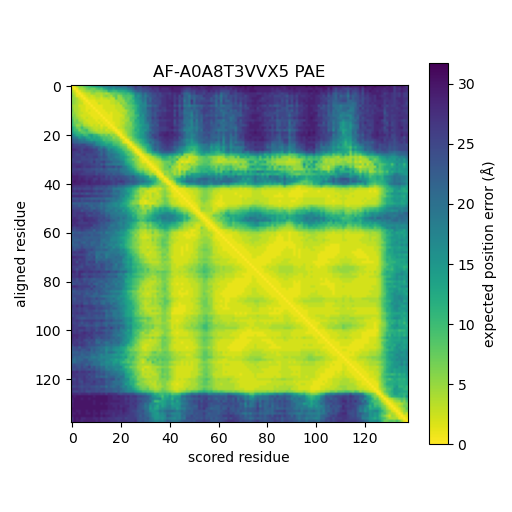THR A 1 86 ? -4.615 -3.562 -8.620 1.00 94.81 86 THR A C 1
ATOM 681 O O . THR A 1 86 ? -4.396 -4.456 -9.431 1.00 94.81 86 THR A O 1
ATOM 684 N N . ASN A 1 87 ? -5.752 -2.872 -8.624 1.00 94.75 87 ASN A N 1
ATOM 685 C CA . ASN A 1 87 ? -6.801 -3.026 -9.627 1.00 94.75 87 ASN A CA 1
ATOM 686 C C . ASN A 1 87 ? -6.441 -2.312 -10.945 1.00 94.75 87 ASN A C 1
ATOM 688 O O . ASN A 1 87 ? -5.365 -1.733 -11.085 1.00 94.75 87 ASN A O 1
ATOM 692 N N . SER A 1 88 ? -7.367 -2.296 -11.907 1.00 91.69 88 SER A N 1
ATOM 693 C CA . SER A 1 88 ? -7.191 -1.627 -13.206 1.00 91.69 88 SER A CA 1
ATOM 694 C C . SER A 1 88 ? -6.949 -0.114 -13.124 1.00 91.69 88 SER A C 1
ATOM 696 O O . SER A 1 88 ? -6.435 0.467 -14.073 1.00 91.69 88 SER A O 1
ATOM 698 N N . SER A 1 89 ? -7.283 0.522 -11.999 1.00 88.75 89 SER A N 1
ATOM 699 C CA . SER A 1 89 ? -7.001 1.937 -11.721 1.00 88.75 89 SER A CA 1
ATOM 700 C C . SER A 1 89 ? -5.722 2.139 -10.894 1.00 88.75 89 SER A C 1
ATOM 702 O O . SER A 1 89 ? -5.458 3.244 -10.429 1.00 88.75 89 SER A O 1
ATOM 704 N N . GLY A 1 90 ? -4.956 1.072 -10.651 1.00 89.50 90 GLY A N 1
ATOM 705 C CA . GLY A 1 90 ? -3.727 1.060 -9.859 1.00 89.50 90 GLY A CA 1
ATOM 706 C C . GLY A 1 90 ? -3.903 1.243 -8.351 1.00 89.50 90 GLY A C 1
ATOM 707 O O . GLY A 1 90 ? -2.942 1.590 -7.664 1.00 89.50 90 GLY A O 1
ATOM 708 N N . GLY A 1 91 ? -5.114 1.009 -7.833 1.00 90.94 91 GLY A N 1
ATOM 709 C CA . GLY A 1 91 ? -5.435 1.065 -6.405 1.00 90.94 91 GLY A CA 1
ATOM 710 C C . GLY A 1 91 ? -5.582 -0.322 -5.774 1.00 90.94 91 GLY A C 1
ATOM 711 O O . GLY A 1 91 ? -6.136 -1.231 -6.384 1.00 90.94 91 GLY A O 1
ATOM 712 N N . ALA A 1 92 ? -5.135 -0.487 -4.535 1.00 93.06 92 ALA A N 1
ATOM 713 C CA . ALA A 1 92 ? -5.264 -1.698 -3.728 1.00 93.06 92 ALA A CA 1
ATOM 714 C C . ALA A 1 92 ? -5.911 -1.353 -2.381 1.00 93.06 92 ALA A C 1
ATOM 716 O O . ALA A 1 92 ? -5.465 -0.420 -1.720 1.00 93.06 92 ALA A O 1
ATOM 717 N N . VAL A 1 93 ? -6.962 -2.067 -1.970 1.00 91.94 93 VAL A N 1
ATOM 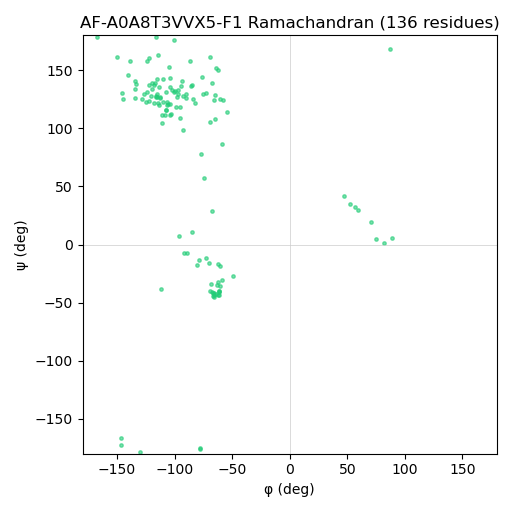718 C CA . VAL A 1 93 ? -7.826 -1.646 -0.850 1.00 91.94 93 VAL A CA 1
ATOM 719 C C . VAL A 1 93 ? -7.795 -2.648 0.302 1.00 91.94 93 VAL A C 1
ATOM 721 O O . VAL A 1 93 ? -7.889 -3.851 0.081 1.00 91.94 93 VAL A O 1
ATOM 724 N N . ILE A 1 94 ? -7.726 -2.130 1.528 1.00 92.44 94 ILE A N 1
ATOM 725 C CA . ILE A 1 94 ? -8.056 -2.842 2.766 1.00 92.44 94 ILE A CA 1
ATOM 726 C C . ILE A 1 94 ? -9.375 -2.270 3.282 1.00 92.44 94 ILE A C 1
ATOM 728 O O . ILE A 1 94 ? -9.442 -1.079 3.598 1.00 92.44 94 ILE A O 1
ATOM 732 N N . SER A 1 95 ? -10.416 -3.098 3.329 1.00 90.19 95 SER A N 1
ATOM 733 C CA . SER A 1 95 ? -11.759 -2.735 3.788 1.00 90.19 95 SER A CA 1
ATOM 734 C C . SER A 1 95 ? -12.023 -3.193 5.220 1.00 90.19 95 SER A C 1
ATOM 736 O O . SER A 1 95 ? -11.196 -3.865 5.835 1.00 90.19 95 SER A O 1
ATOM 738 N N . ASP A 1 96 ? -13.199 -2.822 5.732 1.00 87.38 96 ASP A N 1
ATOM 739 C CA . ASP A 1 96 ? -13.755 -3.316 6.998 1.00 87.38 96 ASP A CA 1
ATOM 740 C C . ASP A 1 96 ? -12.856 -3.022 8.208 1.00 87.38 96 ASP A C 1
ATOM 742 O O . ASP A 1 96 ? -12.838 -3.743 9.208 1.00 87.38 96 ASP A O 1
ATOM 746 N N . LEU A 1 97 ? -12.107 -1.921 8.112 1.00 87.88 97 LEU A N 1
ATOM 747 C CA . LEU A 1 97 ? -11.237 -1.448 9.174 1.00 87.88 97 LEU A CA 1
ATOM 748 C C . LEU A 1 97 ? -12.058 -0.784 10.274 1.00 87.88 97 LEU A C 1
ATOM 750 O O . LEU A 1 97 ? -13.037 -0.074 10.021 1.00 87.88 97 LEU A O 1
ATOM 754 N N . LYS A 1 98 ? -11.621 -0.975 11.519 1.00 87.94 98 LYS A N 1
ATOM 755 C CA . LYS A 1 98 ? -12.212 -0.268 12.653 1.00 87.94 98 LYS A CA 1
ATOM 756 C C . LYS A 1 98 ? -11.955 1.226 12.500 1.00 87.94 98 LYS A C 1
ATOM 758 O O . LYS A 1 98 ? -10.972 1.667 11.906 1.00 87.94 98 LYS A O 1
ATOM 763 N N . ASN A 1 99 ? -12.854 2.019 13.067 1.00 86.19 99 ASN A N 1
ATOM 764 C CA . ASN A 1 99 ? -12.731 3.463 13.025 1.00 86.19 99 ASN A CA 1
ATOM 765 C C . ASN A 1 99 ? -11.683 3.959 14.038 1.00 86.19 99 ASN A C 1
ATOM 767 O O . ASN A 1 99 ? -12.020 4.406 15.133 1.00 86.19 99 ASN A O 1
ATOM 771 N N . GLU A 1 100 ? -10.406 3.822 13.696 1.00 87.44 100 GLU A N 1
ATOM 772 C CA . GLU A 1 100 ? -9.275 4.163 14.557 1.00 87.44 100 GLU A CA 1
ATOM 773 C C . GLU A 1 100 ? -8.069 4.679 13.757 1.00 87.44 100 GLU A C 1
ATOM 775 O O . GLU A 1 100 ? -8.150 4.945 12.556 1.00 87.44 100 GLU A O 1
ATOM 780 N N . LYS A 1 101 ? -6.947 4.868 14.452 1.00 88.56 101 LYS A N 1
ATOM 781 C CA . LYS A 1 101 ? -5.683 5.306 13.868 1.00 88.56 101 LYS A CA 1
ATOM 782 C C . LYS A 1 101 ? -4.785 4.102 13.600 1.00 88.56 101 LYS A C 1
ATOM 784 O O . LYS A 1 101 ? -4.567 3.297 14.498 1.00 88.56 101 LYS A O 1
ATOM 789 N N . TYR A 1 102 ? -4.208 4.057 12.406 1.00 90.31 102 TYR A N 1
ATOM 790 C CA . TYR A 1 102 ? -3.271 3.031 11.966 1.00 90.31 102 TYR A CA 1
ATOM 791 C C . TYR A 1 102 ? -1.917 3.652 11.617 1.00 90.31 102 TYR A C 1
ATOM 793 O O . TYR A 1 102 ? -1.853 4.710 10.987 1.00 90.31 102 TYR A O 1
ATOM 801 N N . ASN A 1 103 ? -0.834 2.980 11.998 1.00 90.94 103 ASN A N 1
ATOM 802 C CA . ASN A 1 103 ? 0.489 3.185 11.412 1.00 90.94 103 ASN A CA 1
ATOM 803 C C . ASN A 1 103 ? 0.685 2.154 10.307 1.00 90.94 103 ASN A C 1
ATOM 805 O O . ASN A 1 103 ? 0.324 0.993 10.473 1.00 90.94 103 ASN A O 1
ATOM 809 N N . LEU A 1 104 ? 1.224 2.579 9.172 1.00 91.94 104 LEU A N 1
ATOM 810 C CA . LEU A 1 104 ? 1.239 1.771 7.966 1.00 91.94 104 LEU A CA 1
ATOM 811 C C . LEU A 1 104 ? 2.600 1.789 7.302 1.00 91.94 104 LEU A C 1
ATOM 813 O O . LEU A 1 104 ? 3.214 2.845 7.149 1.00 91.94 104 LEU A O 1
ATOM 817 N N . THR A 1 105 ? 2.984 0.625 6.800 1.00 92.12 105 THR A N 1
ATOM 818 C CA . THR A 1 105 ? 4.040 0.473 5.807 1.00 92.12 105 THR A CA 1
ATOM 819 C C . THR A 1 105 ? 3.465 -0.277 4.618 1.00 92.12 105 THR A C 1
ATOM 821 O O . THR A 1 105 ? 2.986 -1.392 4.781 1.00 92.12 105 THR A O 1
ATOM 824 N N . ALA A 1 106 ? 3.520 0.307 3.426 1.00 93.25 106 ALA A N 1
ATOM 825 C CA . ALA A 1 106 ? 3.195 -0.366 2.174 1.00 93.25 106 ALA A CA 1
ATOM 826 C C . ALA A 1 106 ? 4.455 -0.502 1.322 1.00 93.25 106 ALA A C 1
ATOM 828 O O . ALA A 1 106 ? 5.240 0.439 1.209 1.00 93.25 106 ALA A O 1
ATOM 829 N N . TYR A 1 107 ? 4.651 -1.676 0.739 1.00 93.75 107 TYR A N 1
ATOM 830 C CA . TYR A 1 107 ? 5.850 -2.028 0.000 1.00 93.75 107 TYR A CA 1
ATOM 831 C C . TYR A 1 107 ? 5.495 -2.713 -1.315 1.00 93.75 107 TYR A C 1
ATOM 833 O O . TYR A 1 107 ? 4.787 -3.721 -1.345 1.00 93.75 107 TYR A O 1
ATOM 841 N N . PHE A 1 108 ? 6.034 -2.172 -2.399 1.00 93.44 108 PHE A N 1
ATOM 842 C CA . PHE A 1 108 ? 6.112 -2.817 -3.697 1.00 93.44 108 PHE A CA 1
ATOM 843 C C . PHE A 1 108 ? 7.562 -3.245 -3.930 1.00 93.44 108 PHE A C 1
ATOM 845 O O . PHE A 1 108 ? 8.469 -2.412 -3.914 1.00 93.44 108 PHE A O 1
ATOM 852 N N . ALA A 1 109 ? 7.783 -4.539 -4.163 1.00 91.69 109 ALA A N 1
ATOM 853 C CA . ALA A 1 109 ? 9.124 -5.115 -4.276 1.00 91.69 109 ALA A CA 1
ATOM 854 C C . ALA A 1 109 ? 9.869 -4.755 -5.571 1.00 91.69 109 ALA A C 1
ATOM 856 O O . ALA A 1 109 ? 11.074 -4.982 -5.661 1.00 91.69 109 ALA A O 1
ATOM 857 N N . GLY A 1 110 ? 9.180 -4.172 -6.553 1.00 89.19 110 GLY A N 1
ATOM 858 C CA . GLY A 1 110 ? 9.708 -4.039 -7.906 1.00 89.19 110 GLY A CA 1
ATOM 859 C C . GLY A 1 110 ? 9.417 -5.272 -8.758 1.00 89.19 110 GLY A C 1
ATOM 860 O O . GLY A 1 110 ? 8.992 -6.317 -8.264 1.00 89.19 110 GLY A O 1
ATOM 861 N N . ASP A 1 111 ? 9.645 -5.134 -10.057 1.00 87.56 111 ASP A N 1
ATOM 862 C CA . ASP A 1 111 ? 9.606 -6.214 -11.037 1.00 87.56 111 ASP A CA 1
ATOM 863 C C . ASP A 1 111 ? 10.641 -5.963 -12.151 1.00 87.56 111 ASP A C 1
ATOM 865 O O . ASP A 1 111 ? 11.544 -5.140 -12.004 1.00 87.56 111 ASP A O 1
ATOM 869 N N . SER A 1 112 ? 10.547 -6.694 -13.265 1.00 83.88 112 SER A N 1
ATOM 870 C CA . SER A 1 112 ? 11.470 -6.551 -14.399 1.00 83.88 112 SER A CA 1
ATOM 871 C C . SER A 1 112 ? 11.441 -5.172 -15.070 1.00 83.88 112 SER A C 1
ATOM 873 O O . SER A 1 112 ? 12.353 -4.858 -15.829 1.00 83.88 112 SER A O 1
ATOM 875 N N . PHE A 1 113 ? 10.405 -4.367 -14.831 1.00 84.56 113 PHE A N 1
ATOM 876 C CA . PHE A 1 113 ? 10.202 -3.056 -15.449 1.00 84.56 113 PHE A CA 1
ATOM 877 C C . PHE A 1 113 ? 10.344 -1.916 -14.439 1.00 84.56 113 PHE A C 1
ATOM 879 O O . PHE A 1 113 ? 10.926 -0.879 -14.759 1.00 84.56 113 PHE A O 1
ATOM 886 N N . TYR A 1 114 ? 9.853 -2.111 -13.215 1.00 85.88 114 TYR A N 1
ATOM 887 C CA . TYR A 1 114 ? 9.755 -1.067 -12.200 1.00 85.88 114 TYR A CA 1
ATOM 888 C C . TYR A 1 114 ? 10.616 -1.372 -10.974 1.00 85.88 114 TYR A C 1
ATOM 890 O O . TYR A 1 114 ? 10.638 -2.491 -10.466 1.00 85.88 114 TYR A O 1
ATOM 898 N N . LYS A 1 115 ? 11.289 -0.349 -10.441 1.00 86.62 115 LYS A N 1
ATOM 899 C CA . LYS A 1 115 ? 12.031 -0.455 -9.175 1.00 86.62 115 LYS A CA 1
ATOM 900 C C . LYS A 1 115 ? 11.078 -0.615 -7.985 1.00 86.62 115 LYS A C 1
ATOM 902 O O . LYS A 1 115 ? 9.904 -0.267 -8.060 1.00 86.62 115 LYS A O 1
ATOM 907 N N . SER A 1 116 ? 11.595 -1.104 -6.862 1.00 89.06 116 SER A N 1
ATOM 908 C CA . S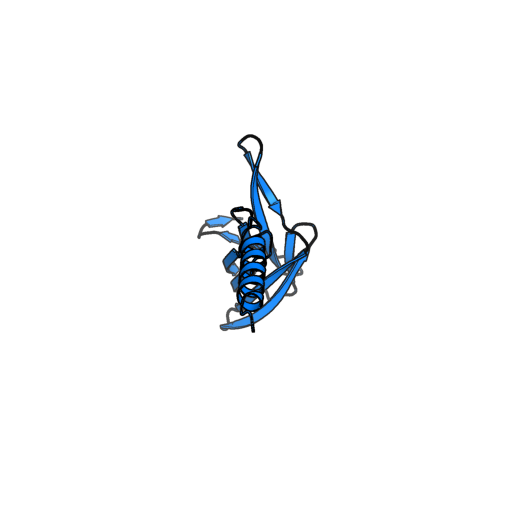ER A 1 116 ? 10.838 -1.163 -5.609 1.00 89.06 116 SER A CA 1
ATOM 909 C C . SER A 1 116 ? 10.428 0.227 -5.114 1.00 89.06 116 SER A C 1
ATOM 911 O O . SER A 1 116 ? 11.178 1.188 -5.289 1.00 89.06 116 SER A O 1
ATOM 913 N N . SER A 1 117 ? 9.302 0.319 -4.408 1.00 88.69 117 SER A N 1
ATOM 914 C CA . SER A 1 117 ? 8.843 1.547 -3.750 1.00 88.69 117 SER A CA 1
ATOM 915 C C . SER A 1 117 ? 8.242 1.230 -2.383 1.00 88.69 117 SER A C 1
ATOM 917 O O . SER A 1 117 ? 7.632 0.178 -2.191 1.00 88.69 117 SER A O 1
ATOM 919 N N . GLN A 1 118 ? 8.416 2.138 -1.425 1.00 89.75 118 GLN A N 1
ATOM 920 C CA . GLN A 1 118 ? 7.895 1.996 -0.070 1.00 89.75 118 GLN A CA 1
ATOM 921 C C . GLN A 1 118 ? 7.215 3.285 0.371 1.00 89.75 118 GLN A C 1
ATOM 923 O O . GLN A 1 118 ? 7.741 4.380 0.185 1.00 89.75 118 GLN A O 1
ATOM 928 N N . TRP A 1 119 ? 6.075 3.130 1.030 1.00 88.88 119 TRP A N 1
ATOM 929 C CA . TRP A 1 119 ? 5.375 4.200 1.712 1.00 88.88 119 TRP A CA 1
ATOM 930 C C . TRP A 1 119 ? 5.253 3.880 3.195 1.00 88.88 119 TRP A C 1
ATOM 932 O O . TRP A 1 119 ? 4.868 2.773 3.559 1.00 88.88 119 TRP A O 1
ATOM 942 N N . ASN A 1 120 ? 5.557 4.855 4.046 1.00 87.50 120 ASN A N 1
ATOM 943 C CA . ASN A 1 120 ? 5.287 4.785 5.476 1.00 87.50 120 ASN A CA 1
ATOM 944 C C . ASN A 1 120 ? 4.406 5.968 5.848 1.00 87.50 120 ASN A C 1
ATOM 946 O O . ASN A 1 120 ? 4.659 7.091 5.407 1.00 87.50 120 ASN A O 1
ATOM 950 N N . GLY A 1 121 ? 3.396 5.733 6.671 1.00 84.31 121 GLY A N 1
ATOM 951 C CA . GLY A 1 121 ? 2.490 6.796 7.054 1.00 84.31 121 GLY A CA 1
ATOM 952 C C . GLY A 1 121 ? 1.593 6.431 8.213 1.00 84.31 121 GLY A C 1
ATOM 953 O O . GLY A 1 121 ? 1.615 5.325 8.749 1.00 84.31 121 GLY A O 1
ATOM 954 N N . THR A 1 122 ? 0.783 7.405 8.586 1.00 87.31 122 THR A N 1
ATOM 955 C CA . THR A 1 122 ? -0.207 7.267 9.637 1.00 87.31 122 THR A CA 1
ATOM 956 C C . THR A 1 122 ? -1.540 7.733 9.085 1.00 87.31 122 THR A C 1
ATOM 958 O O . THR A 1 122 ? -1.648 8.860 8.605 1.00 87.31 122 THR A O 1
ATOM 961 N N . ILE A 1 123 ? -2.553 6.878 9.170 1.00 85.12 123 ILE A N 1
ATOM 962 C CA . ILE A 1 123 ? -3.909 7.188 8.729 1.00 85.12 123 ILE A CA 1
ATOM 963 C C . ILE A 1 123 ? -4.829 7.156 9.941 1.00 85.12 123 ILE A C 1
ATOM 965 O O . ILE A 1 123 ? -4.863 6.172 10.674 1.00 85.12 123 ILE A O 1
ATOM 969 N N . ASP A 1 124 ? -5.587 8.229 10.145 1.00 84.88 124 ASP A N 1
ATOM 970 C CA . ASP A 1 124 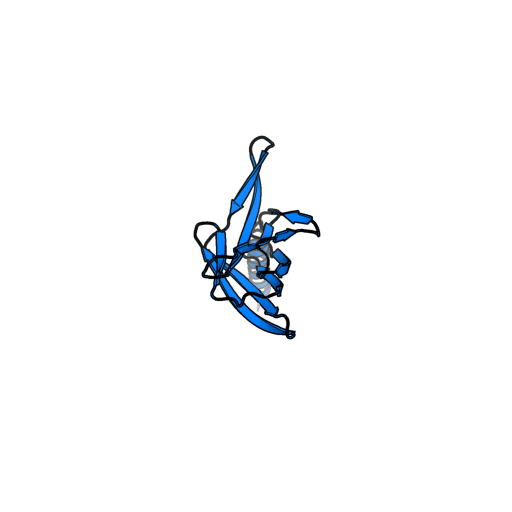? -6.644 8.285 11.150 1.00 84.88 124 ASP A CA 1
ATOM 971 C C . ASP A 1 124 ? -7.996 8.161 10.448 1.00 84.88 124 ASP A C 1
ATOM 973 O O . ASP A 1 124 ? -8.381 9.051 9.697 1.00 84.88 124 ASP A O 1
ATOM 977 N N . LEU A 1 125 ? -8.704 7.048 10.653 1.00 82.38 125 LEU A N 1
ATOM 978 C CA . LEU A 1 125 ? -10.022 6.833 10.048 1.00 82.38 125 LEU A CA 1
ATOM 979 C C . LEU A 1 125 ? -11.140 7.543 10.826 1.00 82.38 125 LEU A C 1
ATOM 981 O O . LEU A 1 125 ? -12.209 7.781 10.255 1.00 82.38 125 LEU A O 1
ATOM 985 N N . ARG A 1 126 ? -10.879 7.941 12.089 1.00 77.19 126 ARG A N 1
ATOM 986 C CA . ARG A 1 126 ? -11.859 8.577 12.998 1.00 77.19 126 ARG A CA 1
ATOM 987 C C . ARG A 1 126 ? -12.344 9.915 12.482 1.00 77.19 126 ARG A C 1
ATOM 989 O O . ARG A 1 126 ? -13.502 10.273 12.681 1.00 77.19 126 ARG A O 1
ATOM 996 N N . ASN A 1 127 ? -11.445 10.643 11.833 1.00 61.09 127 ASN A N 1
ATOM 997 C CA . ASN A 1 127 ? -11.715 11.933 11.233 1.00 61.09 127 ASN A CA 1
ATOM 998 C C . ASN A 1 127 ? -11.678 11.771 9.714 1.00 61.09 127 ASN A C 1
ATOM 1000 O O . ASN A 1 127 ? -10.832 11.060 9.184 1.00 61.09 127 ASN A O 1
ATOM 1004 N N . LYS A 1 128 ? -12.556 12.472 8.992 1.00 56.00 128 LYS A N 1
ATOM 1005 C CA . LYS A 1 128 ? -12.573 12.522 7.516 1.00 56.00 128 LYS A CA 1
ATOM 1006 C C . LYS A 1 128 ? -11.345 13.253 6.921 1.00 56.00 128 LYS A C 1
ATOM 1008 O O . LYS A 1 128 ? -11.475 13.899 5.894 1.00 56.00 128 LYS A O 1
ATOM 1013 N N . ILE A 1 129 ? -10.195 13.233 7.597 1.00 44.66 129 ILE A N 1
ATOM 1014 C CA . ILE A 1 129 ? -9.048 14.115 7.365 1.00 44.66 129 ILE A CA 1
ATOM 1015 C C . ILE A 1 129 ? -7.821 13.257 7.060 1.00 44.66 129 ILE A C 1
ATOM 1017 O O . ILE A 1 129 ? -7.421 12.429 7.879 1.00 44.66 129 ILE A O 1
ATOM 1021 N N . TYR A 1 130 ? -7.193 13.489 5.908 1.00 55.09 130 TYR A N 1
ATOM 1022 C CA . TYR A 1 130 ? -5.936 12.831 5.539 1.00 55.09 130 TYR A CA 1
ATOM 1023 C C . TYR A 1 130 ? -4.740 13.696 5.943 1.00 55.09 130 TYR A C 1
ATOM 1025 O O . TYR A 1 130 ? -4.775 14.921 5.792 1.00 55.09 130 TYR A O 1
ATOM 1033 N N . VAL A 1 131 ? -3.672 13.055 6.436 1.00 43.66 131 VAL A N 1
ATOM 1034 C CA . VAL A 1 131 ? -2.401 13.710 6.784 1.00 43.66 131 VAL A CA 1
ATOM 1035 C C . VAL A 1 131 ? -1.318 13.261 5.806 1.00 43.66 131 VAL A C 1
ATOM 1037 O O . VAL A 1 131 ? -0.882 12.113 5.847 1.00 43.66 131 VAL A O 1
ATOM 1040 N N . TYR A 1 132 ? -0.848 14.175 4.956 1.00 45.91 132 TYR A N 1
ATOM 1041 C CA . TYR A 1 132 ? 0.325 13.970 4.098 1.00 45.91 132 TYR A CA 1
ATOM 1042 C C . TYR A 1 132 ? 1.429 14.938 4.525 1.00 45.91 132 TYR A C 1
ATOM 1044 O O . TYR A 1 132 ? 1.206 16.147 4.549 1.00 45.91 132 TYR A O 1
ATOM 1052 N N . ASN A 1 133 ? 2.606 14.422 4.905 1.00 44.22 133 ASN A N 1
ATOM 1053 C CA . ASN A 1 133 ? 3.747 15.233 5.365 1.00 44.22 133 ASN A CA 1
ATOM 1054 C C . ASN A 1 133 ? 3.368 16.313 6.404 1.00 44.22 133 ASN A C 1
ATOM 1056 O O . ASN A 1 133 ? 3.806 17.457 6.324 1.00 44.22 133 ASN A O 1
ATOM 1060 N N . GLY A 1 134 ? 2.505 15.970 7.367 1.00 39.09 134 GLY A N 1
ATOM 1061 C CA . GLY A 1 134 ? 2.061 16.895 8.420 1.00 39.09 134 GLY A CA 1
ATOM 1062 C C . GLY A 1 134 ? 1.053 17.965 7.979 1.00 39.09 134 GLY A C 1
ATOM 1063 O O . GLY A 1 134 ? 0.688 18.812 8.790 1.00 39.09 134 GLY A O 1
ATOM 1064 N N . THR A 1 135 ? 0.576 17.926 6.734 1.00 33.59 135 THR A N 1
ATOM 1065 C CA . THR A 1 135 ? -0.464 18.830 6.225 1.00 33.59 135 THR A CA 1
ATOM 1066 C C . THR A 1 135 ? -1.823 18.133 6.246 1.00 33.59 135 THR A C 1
ATOM 1068 O O . THR A 1 135 ? -1.941 16.990 5.799 1.00 33.59 135 THR A O 1
ATOM 1071 N N . PHE A 1 136 ? -2.836 18.820 6.781 1.00 40.81 136 PHE A N 1
ATOM 1072 C CA . PHE A 1 136 ? -4.215 18.337 6.875 1.00 40.81 136 PHE A CA 1
ATOM 1073 C C . PHE A 1 136 ? -5.011 18.738 5.631 1.00 40.81 136 PHE A C 1
ATOM 1075 O O . PHE A 1 136 ? -5.039 19.916 5.274 1.00 40.81 136 PHE A O 1
ATOM 1082 N N . TYR A 1 137 ? -5.695 17.776 5.019 1.00 44.06 137 TYR A N 1
ATOM 1083 C CA . TYR A 1 137 ? -6.641 18.013 3.928 1.00 44.06 137 TYR A CA 1
ATOM 1084 C C . TYR A 1 137 ? -8.056 17.682 4.416 1.00 44.06 137 TYR A C 1
ATOM 1086 O O . TYR A 1 137 ? -8.268 16.602 4.975 1.00 44.06 137 TYR A O 1
ATOM 1094 N N . ILE A 1 138 ? -8.977 18.641 4.255 1.00 37.94 138 ILE A N 1
ATOM 1095 C CA . ILE A 1 138 ? -10.401 18.554 4.631 1.00 37.94 138 ILE A CA 1
ATOM 1096 C C . ILE A 1 138 ? -11.222 18.168 3.403 1.00 37.94 138 ILE A C 1
ATOM 1098 O O . ILE A 1 138 ? -10.974 18.781 2.340 1.00 37.94 138 ILE A O 1
#

Mean predicted aligned error: 12.07 Å

Radius of gyration: 20.96 Å; Cα contacts (8 Å, |Δi|>4): 286; chains: 1; bounding box: 61×53×45 Å

Foldseek 3Di:
DDPVVVVVVVVVVVVVVVVLVPLPQPPFPWEWDWDWAQDVKTKIKIWIWGWDQDPNDTDTGTDFQFWKWKWKQFPVRDIDIDTWGAHPRRMTMDIRDDQAKIWMKIKGCDDSHHHIYIDTDMDHSVDRWDADPNDTDD

Secondary structure (DSSP, 8-state):
--THHHHHHHHHHHHHHHHHHTS------EEEEEEEE-SSS-EEEEEEEEEEEETTEEEEEEPPS-EEEEEEE-TTS-EEEEEEE--TTSEEEE-S--SSEEEEEEEE---SSS--EEEEEEEESSSS-EEETTEEE-

Organism: Methanobrevibacter olleyae (NCBI:txid294671)